Protein AF-A0A9X8R0B1-F1 (afdb_monomer_lite)

Secondary structure (DSSP, 8-state):
-PPP----HHHHHHHHHHHHHHH-STT--HHHHHHHHTS-HHHHHHHHSSHHHHHHHHHHHHHHHHHHHHHHHH-SSS-HHHHHHHHHHHHHHHHHH-TT----HHHHHHHTTS---SS----S-----------------PPPP-

Sequence (146 aa):
MARPKEFDPHAALTVAMQTFRRRGYEGTSVQDLVDALGINRSSMYAAFGSKHDLYLKALERYSADEKAKAENDLAGDGPALPALRAFLLSYVDAALTDPERSGCLVTHGVMERVPCDPGGHRTAASRPARDGGRLRRPTAAGPGQR

Structure (mmCIF, N/CA/C/O backbone):
data_AF-A0A9X8R0B1-F1
#
_entry.id   AF-A0A9X8R0B1-F1
#
loop_
_atom_site.group_PDB
_atom_site.id
_atom_site.type_symbol
_atom_site.label_atom_id
_atom_site.label_alt_id
_atom_site.label_comp_id
_atom_site.label_asym_id
_atom_site.label_entity_id
_atom_site.label_seq_id
_atom_site.pdbx_PDB_ins_code
_atom_site.Cartn_x
_atom_site.Cartn_y
_atom_site.Cartn_z
_atom_site.occupancy
_atom_site.B_iso_or_equiv
_atom_site.auth_seq_id
_atom_site.auth_comp_id
_atom_site.auth_asym_id
_atom_site.auth_atom_id
_atom_site.pdbx_PDB_model_num
ATOM 1 N N . MET A 1 1 ? -30.964 14.160 12.347 1.00 40.06 1 MET A N 1
ATOM 2 C CA . MET A 1 1 ? -30.113 12.958 12.209 1.00 40.06 1 MET A CA 1
ATOM 3 C C . MET A 1 1 ? -29.186 13.180 11.026 1.00 40.06 1 MET A C 1
ATOM 5 O O . MET A 1 1 ? -29.680 13.402 9.929 1.00 40.06 1 MET A O 1
ATOM 9 N N . ALA A 1 2 ? -27.874 13.249 11.259 1.00 43.69 2 ALA A N 1
ATOM 10 C CA . ALA A 1 2 ? -26.895 13.483 10.202 1.00 43.69 2 ALA A CA 1
ATOM 11 C C . ALA A 1 2 ? -26.755 12.213 9.353 1.00 43.69 2 ALA A C 1
ATOM 13 O O . ALA A 1 2 ? -26.481 11.141 9.889 1.00 43.69 2 ALA A O 1
ATOM 14 N N . ARG A 1 3 ? -26.974 12.330 8.040 1.00 51.28 3 ARG A N 1
ATOM 15 C CA . ARG A 1 3 ? -26.700 11.258 7.079 1.00 51.28 3 ARG A CA 1
ATOM 16 C C . ARG A 1 3 ? -25.197 10.955 7.160 1.00 51.28 3 ARG A C 1
ATOM 18 O O . ARG A 1 3 ? -24.418 11.885 6.937 1.00 51.28 3 ARG A O 1
ATOM 25 N N . PRO A 1 4 ? -24.766 9.737 7.535 1.00 57.00 4 PRO A N 1
ATOM 26 C CA . PRO A 1 4 ? -23.345 9.439 7.598 1.00 57.00 4 PRO A CA 1
ATOM 27 C C . PRO A 1 4 ? -22.765 9.634 6.198 1.00 57.00 4 PRO A C 1
ATOM 29 O O . PRO A 1 4 ? -23.347 9.193 5.208 1.00 57.00 4 PRO A O 1
ATOM 32 N N . LYS A 1 5 ? -21.659 10.374 6.124 1.00 58.12 5 LYS A N 1
ATOM 33 C CA . LYS A 1 5 ? -20.902 10.591 4.894 1.00 58.12 5 LYS A CA 1
ATOM 34 C C . LYS A 1 5 ? -20.477 9.203 4.402 1.00 58.12 5 LYS A C 1
ATOM 36 O O . LYS A 1 5 ? -19.718 8.530 5.095 1.00 58.12 5 LYS A O 1
ATOM 41 N N . GLU A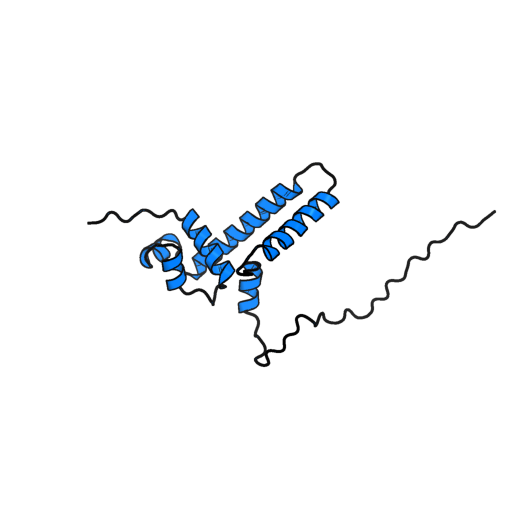 1 6 ? -21.034 8.746 3.284 1.00 75.62 6 GLU A N 1
ATOM 42 C CA . GLU A 1 6 ? -20.564 7.527 2.622 1.00 75.62 6 GLU A CA 1
ATOM 43 C C . GLU A 1 6 ? -19.083 7.734 2.297 1.00 75.62 6 GLU A C 1
ATOM 45 O O . GLU A 1 6 ? -18.714 8.731 1.672 1.00 75.62 6 GLU A O 1
ATOM 50 N N . PHE A 1 7 ? -18.229 6.853 2.811 1.00 84.75 7 PHE A N 1
ATOM 51 C CA . PHE A 1 7 ? -16.802 6.877 2.517 1.00 84.75 7 PHE A CA 1
ATOM 52 C C . PHE A 1 7 ? -16.517 5.895 1.385 1.00 84.75 7 PHE A C 1
ATOM 54 O O . PHE A 1 7 ? -17.194 4.875 1.273 1.00 84.75 7 PHE A O 1
ATOM 61 N N . ASP A 1 8 ? -15.509 6.190 0.569 1.00 91.44 8 ASP A N 1
ATOM 62 C CA . ASP A 1 8 ? -15.047 5.280 -0.477 1.00 91.44 8 ASP A CA 1
ATOM 63 C C . ASP A 1 8 ? -14.108 4.211 0.122 1.00 91.44 8 ASP A C 1
ATOM 65 O O . ASP A 1 8 ? -13.008 4.554 0.580 1.00 91.44 8 ASP A O 1
ATOM 69 N N . PRO A 1 9 ? -14.489 2.918 0.112 1.00 90.00 9 PRO A N 1
ATOM 70 C CA . PRO A 1 9 ? -13.643 1.846 0.622 1.00 90.00 9 PRO A CA 1
ATOM 71 C C . PRO A 1 9 ? -12.310 1.708 -0.124 1.00 90.00 9 PRO A C 1
ATOM 73 O O . PRO A 1 9 ? -11.324 1.298 0.489 1.00 90.00 9 PRO A O 1
ATOM 76 N N . HIS A 1 10 ? -12.238 2.061 -1.413 1.00 91.69 10 HIS A N 1
ATOM 77 C CA . HIS A 1 10 ? -11.000 1.970 -2.194 1.00 91.69 10 HIS A CA 1
ATOM 78 C C . HIS A 1 10 ? -9.999 3.064 -1.812 1.00 91.69 10 HIS A C 1
ATOM 80 O O . HIS A 1 10 ? -8.811 2.779 -1.604 1.00 91.69 10 HIS A O 1
ATOM 86 N N . ALA A 1 11 ? -10.470 4.304 -1.657 1.00 93.56 11 ALA A N 1
ATOM 87 C CA . ALA A 1 11 ? -9.658 5.388 -1.116 1.00 93.56 11 ALA A CA 1
ATOM 88 C C . ALA A 1 11 ? -9.189 5.069 0.312 1.00 93.56 11 ALA A C 1
ATOM 90 O O . ALA A 1 11 ? -7.998 5.177 0.611 1.00 93.56 11 ALA A O 1
ATOM 91 N N . ALA A 1 12 ? -10.093 4.589 1.172 1.00 94.19 12 ALA A N 1
ATOM 92 C CA . ALA A 1 12 ? -9.763 4.199 2.541 1.00 94.19 12 ALA A CA 1
ATOM 93 C C . ALA A 1 12 ? -8.722 3.066 2.596 1.00 94.19 12 ALA A C 1
ATOM 95 O O . ALA A 1 12 ? -7.791 3.128 3.400 1.00 94.19 12 ALA A O 1
ATOM 96 N N . LEU A 1 13 ? -8.813 2.073 1.704 1.00 95.44 13 LEU A N 1
ATOM 97 C CA . LEU A 1 13 ? -7.817 1.006 1.599 1.00 95.44 13 LEU A CA 1
ATOM 98 C C . LEU A 1 13 ? -6.437 1.542 1.194 1.00 95.44 13 LEU A C 1
ATOM 100 O O . LEU A 1 13 ? -5.424 1.111 1.740 1.00 95.44 13 LEU A O 1
ATOM 104 N N . THR A 1 14 ? -6.388 2.512 0.278 1.00 95.06 14 THR A N 1
ATOM 105 C CA . THR A 1 14 ? -5.130 3.165 -0.121 1.00 95.06 14 THR A CA 1
ATOM 106 C C . THR A 1 14 ? -4.494 3.905 1.058 1.00 95.06 14 THR A C 1
ATOM 108 O O . THR A 1 14 ? -3.294 3.780 1.296 1.00 95.06 14 THR A O 1
ATOM 111 N N . VAL A 1 15 ? -5.292 4.628 1.848 1.00 95.56 15 VAL A N 1
ATOM 112 C CA . VAL A 1 15 ? -4.810 5.323 3.052 1.00 95.56 15 VAL A CA 1
ATOM 113 C C . VAL A 1 15 ? -4.333 4.335 4.122 1.00 95.56 15 VAL A C 1
ATOM 115 O O . VAL A 1 15 ? -3.275 4.539 4.726 1.00 95.56 15 VAL A O 1
ATOM 118 N N . ALA A 1 16 ? -5.062 3.235 4.327 1.00 95.69 16 ALA A N 1
ATOM 119 C CA . ALA A 1 16 ? -4.660 2.168 5.240 1.00 95.69 16 ALA A CA 1
ATOM 120 C C . ALA A 1 16 ? -3.318 1.552 4.818 1.00 95.69 16 ALA A C 1
ATOM 122 O O . ALA A 1 16 ? -2.414 1.424 5.641 1.00 95.69 16 ALA A O 1
ATOM 123 N N . MET A 1 17 ? -3.153 1.252 3.526 1.00 95.44 17 MET A N 1
ATOM 124 C CA . MET A 1 17 ? -1.910 0.733 2.953 1.00 95.44 17 MET A CA 1
ATOM 125 C C . MET A 1 17 ? -0.720 1.655 3.230 1.00 95.44 17 MET A C 1
ATOM 127 O O . MET A 1 17 ? 0.310 1.183 3.707 1.00 95.44 17 MET A O 1
ATOM 131 N N . GLN A 1 18 ? -0.857 2.965 3.004 1.00 92.75 18 GLN A N 1
ATOM 132 C CA . GLN A 1 18 ? 0.221 3.919 3.302 1.00 92.75 18 GLN A CA 1
ATOM 133 C C . GLN A 1 18 ? 0.507 4.034 4.804 1.00 92.75 18 GLN A C 1
ATOM 135 O O . GLN A 1 18 ? 1.655 4.203 5.211 1.00 92.75 18 GLN A O 1
ATOM 140 N N . THR A 1 19 ? -0.523 3.912 5.643 1.00 93.69 19 THR A N 1
ATOM 141 C CA . THR A 1 19 ? -0.368 3.938 7.104 1.00 93.69 19 THR A CA 1
ATOM 142 C C . THR A 1 19 ? 0.426 2.729 7.591 1.00 93.69 19 THR A C 1
ATOM 144 O O . THR A 1 19 ? 1.429 2.906 8.282 1.00 93.69 19 THR A O 1
ATOM 147 N N . PHE A 1 20 ? 0.062 1.522 7.148 1.00 93.38 20 PHE A N 1
ATOM 148 C CA . PHE A 1 20 ? 0.829 0.311 7.439 1.00 93.38 20 PHE A CA 1
ATOM 149 C C . PHE A 1 20 ? 2.230 0.343 6.833 1.00 93.38 20 PHE A C 1
ATOM 151 O O . PHE A 1 20 ? 3.163 -0.178 7.432 1.00 93.38 20 PHE A O 1
ATOM 158 N N . ARG A 1 21 ? 2.414 0.965 5.664 1.00 90.19 21 ARG A N 1
ATOM 159 C CA . ARG A 1 21 ? 3.738 1.084 5.045 1.00 90.19 21 ARG A CA 1
ATOM 160 C C . ARG A 1 21 ? 4.672 1.905 5.927 1.00 90.19 21 ARG A C 1
ATOM 162 O O . ARG A 1 21 ? 5.777 1.464 6.215 1.00 90.19 21 ARG A O 1
ATOM 169 N N . ARG A 1 22 ? 4.195 3.053 6.411 1.00 87.06 22 ARG A N 1
ATOM 170 C CA . ARG A 1 22 ? 4.967 3.972 7.256 1.00 87.06 22 ARG A CA 1
ATOM 171 C C . ARG A 1 22 ? 5.254 3.409 8.647 1.00 87.06 22 ARG A C 1
ATOM 173 O O . ARG A 1 22 ? 6.359 3.566 9.149 1.00 87.06 22 ARG A O 1
ATOM 180 N N . ARG A 1 23 ? 4.259 2.791 9.287 1.00 86.69 23 ARG A N 1
ATOM 181 C CA . ARG A 1 23 ? 4.328 2.417 10.713 1.00 86.69 23 ARG A CA 1
ATOM 182 C C . ARG A 1 23 ? 4.463 0.920 10.980 1.00 86.69 23 ARG A C 1
ATOM 184 O O . ARG A 1 23 ? 4.651 0.541 12.128 1.00 86.69 23 ARG A O 1
ATOM 191 N N . GLY A 1 24 ? 4.353 0.091 9.947 1.00 87.88 24 GLY A N 1
ATOM 192 C CA . GLY A 1 24 ? 4.269 -1.358 10.085 1.00 87.88 24 GLY A CA 1
ATOM 193 C C . GLY A 1 24 ? 2.895 -1.831 10.579 1.00 87.88 24 GLY A C 1
ATOM 194 O O . GLY A 1 24 ? 1.995 -1.027 10.851 1.00 87.88 24 GLY A O 1
ATOM 195 N N . TYR A 1 25 ? 2.689 -3.148 10.634 1.00 90.25 25 TYR A N 1
ATOM 196 C CA . TYR A 1 25 ? 1.439 -3.728 11.114 1.00 90.25 25 TYR A CA 1
ATOM 197 C C . TYR A 1 25 ? 1.331 -3.594 12.631 1.00 90.25 25 TYR A C 1
ATOM 199 O O . TYR A 1 25 ? 0.322 -3.084 13.118 1.00 90.25 25 TYR A O 1
ATOM 207 N N . GLU A 1 26 ? 2.348 -4.014 13.381 1.00 88.81 26 GLU A N 1
ATOM 208 C CA . GLU A 1 26 ? 2.342 -3.958 14.849 1.00 88.81 26 GLU A CA 1
ATOM 209 C C . GLU A 1 26 ? 2.391 -2.512 15.354 1.00 88.81 26 GLU A C 1
ATOM 211 O O . GLU A 1 26 ? 1.640 -2.152 16.261 1.00 88.81 26 GLU A O 1
ATOM 216 N N . GLY A 1 27 ? 3.171 -1.646 14.695 1.00 88.12 27 GLY A N 1
ATOM 217 C CA . GLY A 1 27 ? 3.276 -0.224 15.045 1.00 88.12 27 GLY A CA 1
ATOM 218 C C . GLY A 1 27 ? 2.047 0.636 14.709 1.00 88.12 27 GLY A C 1
ATOM 219 O O . GLY A 1 27 ? 2.010 1.817 15.058 1.00 88.12 27 GLY A O 1
ATOM 220 N N . THR A 1 28 ? 1.025 0.076 14.053 1.00 93.00 28 THR A N 1
ATOM 221 C CA . THR A 1 28 ? -0.221 0.785 13.715 1.00 93.00 28 THR A CA 1
ATOM 222 C C . THR A 1 28 ? -1.363 0.356 14.632 1.00 93.00 28 THR A C 1
ATOM 224 O O . THR A 1 28 ? -1.810 -0.790 14.584 1.00 93.00 28 THR A O 1
ATOM 227 N N . SER A 1 29 ? -1.921 1.259 15.435 1.00 94.50 29 SER A N 1
ATOM 228 C CA . SER A 1 29 ? -3.117 0.949 16.227 1.00 94.50 29 SER A CA 1
ATOM 229 C C . SER A 1 29 ? -4.404 1.055 15.396 1.00 94.50 29 SER A C 1
ATOM 231 O O . SER A 1 29 ? -4.449 1.672 14.333 1.00 94.50 29 SER A O 1
ATOM 233 N N . VAL A 1 30 ? -5.504 0.481 15.898 1.00 95.06 30 VAL A N 1
ATOM 234 C CA . VAL A 1 30 ? -6.837 0.700 15.301 1.00 95.06 30 VAL A CA 1
ATOM 235 C C . VAL A 1 30 ? -7.224 2.179 15.343 1.00 95.06 30 VAL A C 1
ATOM 237 O O . VAL A 1 30 ? -7.908 2.649 14.440 1.00 95.06 30 VAL A O 1
ATOM 240 N N . GLN A 1 31 ? -6.790 2.914 16.369 1.00 94.94 31 GLN A N 1
ATOM 241 C CA . GLN A 1 31 ? -7.080 4.339 16.466 1.00 94.94 31 GLN A CA 1
ATOM 242 C C . GLN A 1 31 ? -6.359 5.124 15.367 1.00 94.94 31 GLN A C 1
ATOM 244 O O . GLN A 1 31 ? -7.004 5.904 14.681 1.00 94.94 31 GLN A O 1
ATOM 249 N N . ASP A 1 32 ? -5.085 4.816 15.109 1.00 95.75 32 ASP A N 1
ATOM 250 C CA . ASP A 1 32 ? -4.327 5.438 14.016 1.00 95.75 32 ASP A CA 1
ATOM 251 C C . ASP A 1 32 ? -4.993 5.220 12.652 1.00 95.75 32 ASP A C 1
ATOM 253 O O . ASP A 1 32 ? -5.003 6.120 11.818 1.00 95.75 32 ASP A O 1
ATOM 257 N N . LEU A 1 33 ? -5.562 4.031 12.422 1.00 95.88 33 LEU A N 1
ATOM 258 C CA . LEU A 1 33 ? -6.293 3.725 11.191 1.00 95.88 33 LEU A CA 1
ATOM 259 C C . LEU A 1 33 ? -7.576 4.545 11.092 1.00 95.88 33 LEU A C 1
ATOM 261 O O . LEU A 1 33 ? -7.825 5.173 10.075 1.00 95.88 33 LEU A O 1
ATOM 265 N N . VAL A 1 34 ? -8.385 4.561 12.145 1.00 94.94 34 VAL A N 1
ATOM 266 C CA . VAL A 1 34 ? -9.638 5.327 12.201 1.00 94.94 34 VAL A CA 1
ATOM 267 C C . VAL A 1 34 ? -9.371 6.819 11.962 1.00 94.94 34 VAL A C 1
ATOM 269 O O . VAL A 1 34 ? -10.054 7.432 11.139 1.00 94.94 34 VAL A O 1
ATOM 272 N N . ASP A 1 35 ? -8.328 7.366 12.589 1.00 95.25 35 ASP A N 1
ATOM 273 C CA . ASP A 1 35 ? -7.918 8.764 12.436 1.00 95.25 35 ASP A CA 1
ATOM 274 C C . ASP A 1 35 ? -7.402 9.054 11.018 1.00 95.25 35 ASP A C 1
ATOM 276 O O . ASP A 1 35 ? -7.794 10.049 10.410 1.00 95.25 35 ASP A O 1
ATOM 280 N N . ALA A 1 36 ? -6.576 8.166 10.452 1.00 94.81 36 ALA A N 1
ATOM 281 C CA . ALA A 1 36 ? -6.058 8.317 9.093 1.00 94.81 36 ALA A CA 1
ATOM 282 C C . ALA A 1 36 ? -7.159 8.193 8.027 1.00 94.81 36 ALA A C 1
ATOM 284 O O . ALA A 1 36 ? -7.164 8.942 7.053 1.00 94.81 36 ALA A O 1
ATOM 285 N N . LEU A 1 37 ? -8.093 7.256 8.202 1.00 93.38 37 LEU A N 1
ATOM 286 C CA . LEU A 1 37 ? -9.185 6.996 7.263 1.00 93.38 37 LEU A CA 1
ATOM 287 C C . LEU A 1 37 ? -10.302 8.048 7.376 1.00 93.38 37 LEU A C 1
ATOM 289 O O . LEU A 1 37 ? -11.124 8.155 6.467 1.00 93.38 37 LEU A O 1
ATOM 293 N N . GLY A 1 38 ? -10.358 8.808 8.476 1.00 92.50 38 GLY A N 1
ATOM 294 C CA . GLY A 1 38 ? -11.405 9.802 8.725 1.00 92.50 38 GLY A CA 1
ATOM 295 C C . GLY A 1 38 ? -12.794 9.184 8.926 1.00 92.50 38 GLY A C 1
ATOM 296 O O . GLY A 1 38 ? -13.808 9.827 8.650 1.00 92.50 38 GLY A O 1
ATOM 297 N N . ILE A 1 39 ? -12.847 7.929 9.379 1.00 92.56 39 ILE A N 1
ATOM 298 C CA . ILE A 1 39 ? -14.083 7.178 9.644 1.00 92.56 39 ILE A CA 1
ATOM 299 C C . ILE A 1 39 ? -14.162 6.811 11.120 1.00 92.56 39 ILE A C 1
ATOM 301 O O . ILE A 1 39 ? -13.190 6.943 11.845 1.00 92.56 39 ILE A O 1
ATOM 305 N N . ASN A 1 40 ? -15.312 6.326 11.590 1.00 92.62 40 ASN A N 1
ATOM 306 C CA . ASN A 1 40 ? -15.407 5.769 12.939 1.00 92.62 40 ASN A CA 1
ATOM 307 C C . ASN A 1 40 ? -15.000 4.279 12.960 1.00 92.62 40 ASN A C 1
ATOM 309 O O . ASN A 1 40 ? -15.013 3.588 11.938 1.00 92.62 40 ASN A O 1
ATOM 313 N N . ARG A 1 41 ? -14.692 3.759 14.155 1.00 94.38 41 ARG A N 1
ATOM 314 C CA . ARG A 1 41 ? -14.258 2.366 14.357 1.00 94.38 41 ARG A CA 1
ATOM 315 C C . ARG A 1 41 ? -15.288 1.328 13.889 1.00 94.38 41 ARG A C 1
ATOM 317 O O . ARG A 1 41 ? -14.899 0.300 13.346 1.00 94.38 41 ARG A O 1
ATOM 324 N N . SER A 1 42 ? -16.582 1.605 14.064 1.00 92.88 42 SER A N 1
ATOM 325 C CA . SER A 1 42 ? -17.662 0.713 13.614 1.00 92.88 42 SER A CA 1
ATOM 326 C C . SER A 1 42 ? -17.680 0.594 12.088 1.00 92.88 42 SER A C 1
ATOM 328 O O . SER A 1 42 ? -17.686 -0.510 11.558 1.00 92.88 42 SER A O 1
ATOM 330 N N . SER A 1 43 ? -17.577 1.717 11.373 1.00 92.50 43 SER A N 1
ATOM 331 C CA . SER A 1 43 ? -17.494 1.762 9.910 1.00 92.50 43 SER A CA 1
ATOM 332 C C . SER A 1 43 ? -16.260 1.039 9.371 1.00 92.50 43 SER A C 1
ATOM 334 O O . SER A 1 43 ? -16.361 0.342 8.364 1.00 92.50 43 SER A O 1
ATOM 336 N N . MET A 1 44 ? -15.116 1.151 10.056 1.00 94.12 44 MET A N 1
ATOM 337 C CA . MET A 1 44 ? -13.903 0.418 9.687 1.00 94.12 44 MET A CA 1
ATOM 338 C C . MET A 1 44 ? -14.127 -1.096 9.762 1.00 94.12 44 MET A C 1
ATOM 340 O O . MET A 1 44 ? -13.859 -1.806 8.795 1.00 94.12 44 MET A O 1
ATOM 344 N N . TYR A 1 45 ? -14.643 -1.595 10.887 1.00 95.06 45 TYR A N 1
ATOM 345 C CA . TYR A 1 45 ? -14.897 -3.026 11.048 1.00 95.06 45 TYR A CA 1
ATOM 346 C C . TYR A 1 45 ? -16.021 -3.531 10.139 1.00 95.06 45 TYR A C 1
ATOM 348 O O . TYR A 1 45 ? -15.904 -4.614 9.578 1.00 95.06 45 TYR A O 1
ATOM 356 N N . ALA A 1 46 ? -17.071 -2.737 9.919 1.00 93.12 46 ALA A N 1
ATOM 357 C CA . ALA A 1 46 ? -18.158 -3.101 9.014 1.00 93.12 46 ALA A CA 1
ATOM 358 C C . ALA A 1 46 ? -17.684 -3.270 7.561 1.00 93.12 46 ALA A C 1
ATOM 360 O O . ALA A 1 46 ? -18.151 -4.169 6.869 1.00 93.12 46 ALA A O 1
ATOM 361 N N . ALA A 1 47 ? -16.757 -2.428 7.095 1.00 92.44 47 ALA A N 1
ATOM 362 C CA . ALA A 1 47 ? -16.271 -2.487 5.718 1.00 92.44 47 ALA A CA 1
ATOM 363 C C . ALA A 1 47 ? -15.097 -3.451 5.512 1.00 92.44 47 ALA A C 1
ATOM 365 O O . ALA A 1 47 ? -14.969 -4.048 4.443 1.00 92.44 47 ALA A O 1
ATOM 366 N N . PHE A 1 48 ? -14.223 -3.588 6.510 1.00 94.38 48 PHE A N 1
ATOM 367 C CA . PHE A 1 48 ? -12.955 -4.299 6.349 1.00 94.38 48 PHE A CA 1
ATOM 368 C C . PHE A 1 48 ? -12.811 -5.536 7.233 1.00 94.38 48 PHE A C 1
ATOM 370 O O . PHE A 1 48 ? -11.870 -6.288 7.021 1.00 94.38 48 PHE A O 1
ATOM 377 N N . GLY A 1 49 ? -13.726 -5.785 8.173 1.00 94.94 49 GLY A N 1
ATOM 378 C CA . GLY A 1 49 ? -13.671 -6.924 9.091 1.00 94.94 49 GLY A CA 1
ATOM 379 C C . GLY A 1 49 ? -12.841 -6.602 10.327 1.00 94.94 49 GLY A C 1
ATOM 380 O O . GLY A 1 49 ? -13.366 -6.097 11.315 1.00 94.94 49 GLY A O 1
ATOM 381 N N . SER A 1 50 ? -11.538 -6.868 10.276 1.00 96.31 50 SER A N 1
ATOM 382 C CA . SER A 1 50 ? -10.584 -6.610 11.360 1.00 96.31 50 SER A CA 1
ATOM 383 C C . SER A 1 50 ? -9.387 -5.769 10.895 1.00 96.31 50 SER A C 1
ATOM 385 O O . SER A 1 50 ? -9.194 -5.528 9.704 1.00 96.31 50 SER A O 1
ATOM 387 N N . LYS A 1 51 ? -8.529 -5.338 11.835 1.00 95.25 51 LYS A N 1
ATOM 388 C CA . LYS A 1 51 ? -7.223 -4.733 11.494 1.00 95.25 51 LYS A CA 1
ATOM 389 C C . LYS A 1 51 ? -6.391 -5.690 10.631 1.00 95.25 51 LYS A C 1
ATOM 391 O O . LYS A 1 51 ? -5.702 -5.243 9.719 1.00 95.25 51 LYS A O 1
ATOM 396 N N . HIS A 1 52 ? -6.458 -6.988 10.930 1.00 95.25 52 HIS A N 1
ATOM 397 C CA . HIS A 1 52 ? -5.725 -8.012 10.198 1.00 95.25 52 HIS A CA 1
ATOM 398 C C . HIS A 1 52 ? -6.242 -8.152 8.764 1.00 95.25 52 HIS A C 1
ATOM 400 O O . HIS A 1 52 ? -5.454 -8.103 7.826 1.00 95.25 52 HIS A O 1
ATOM 406 N N . ASP A 1 53 ? -7.560 -8.216 8.581 1.00 96.50 53 ASP A N 1
ATOM 407 C CA . ASP A 1 53 ? -8.176 -8.302 7.252 1.00 96.50 53 ASP A CA 1
ATOM 408 C C . ASP A 1 53 ? -7.892 -7.052 6.409 1.00 96.50 53 ASP A C 1
ATOM 410 O O . ASP A 1 53 ? -7.568 -7.152 5.225 1.00 96.50 53 ASP A O 1
ATOM 414 N N . LEU A 1 54 ? -7.946 -5.864 7.025 1.00 96.00 54 LEU A N 1
ATOM 415 C CA . LEU A 1 54 ? -7.565 -4.612 6.373 1.00 96.00 54 LEU A CA 1
ATOM 416 C C . LEU A 1 54 ? -6.090 -4.623 5.947 1.00 96.00 54 LEU A C 1
ATOM 418 O O . LEU A 1 54 ? -5.765 -4.168 4.853 1.00 96.00 54 LEU A O 1
ATOM 422 N N . TYR A 1 55 ? -5.203 -5.165 6.782 1.00 95.00 55 TYR A N 1
ATOM 423 C CA . TYR A 1 55 ? -3.788 -5.312 6.450 1.00 95.00 55 TYR A CA 1
ATOM 424 C C . TYR A 1 55 ? -3.559 -6.279 5.282 1.00 95.00 55 TYR A C 1
ATOM 426 O O . TYR A 1 55 ? -2.809 -5.951 4.366 1.00 95.00 55 TYR A O 1
ATOM 434 N N . LEU A 1 56 ? -4.238 -7.429 5.260 1.00 94.94 56 LEU A N 1
ATOM 435 C CA . LEU A 1 56 ? -4.142 -8.382 4.150 1.00 94.94 56 LEU A CA 1
ATOM 436 C C . LEU A 1 56 ? -4.645 -7.775 2.834 1.00 94.94 56 LEU A C 1
ATOM 438 O O . LEU A 1 56 ? -3.964 -7.875 1.817 1.00 94.94 56 LEU A O 1
ATOM 442 N N . LYS A 1 57 ? -5.779 -7.064 2.863 1.00 96.12 57 LYS A N 1
ATOM 443 C CA . LYS A 1 57 ? -6.293 -6.323 1.697 1.00 96.12 57 LYS A CA 1
ATOM 444 C C . LYS A 1 57 ? -5.316 -5.240 1.233 1.00 96.12 57 LYS A C 1
ATOM 446 O O . LYS A 1 57 ? -5.164 -5.009 0.036 1.00 96.12 57 LYS A O 1
ATOM 451 N N . ALA A 1 58 ? -4.656 -4.560 2.170 1.00 95.50 58 ALA A N 1
ATOM 452 C CA . ALA A 1 58 ? -3.659 -3.544 1.854 1.00 95.50 58 ALA A CA 1
ATOM 453 C C . ALA A 1 58 ? -2.403 -4.155 1.215 1.00 95.50 58 ALA A C 1
ATOM 455 O O . ALA A 1 58 ? -1.872 -3.584 0.266 1.00 95.50 58 ALA A O 1
ATOM 456 N N . LEU A 1 59 ? -1.954 -5.320 1.694 1.00 93.50 59 LEU A N 1
ATOM 457 C CA . LEU A 1 59 ? -0.859 -6.080 1.088 1.00 93.50 59 LEU A CA 1
ATOM 458 C C . LEU A 1 59 ? -1.204 -6.545 -0.327 1.00 93.50 59 LEU A C 1
ATOM 460 O O . LEU A 1 59 ? -0.395 -6.371 -1.231 1.00 93.50 59 LEU A O 1
ATOM 464 N N . GLU A 1 60 ? -2.399 -7.098 -0.525 1.00 94.75 60 GLU A N 1
ATOM 465 C CA . GLU A 1 60 ? -2.863 -7.547 -1.839 1.00 94.75 60 GLU A CA 1
ATOM 466 C C . GLU A 1 60 ? -2.889 -6.388 -2.841 1.00 94.75 60 GLU A C 1
ATOM 468 O O . GLU A 1 60 ? -2.336 -6.501 -3.936 1.00 94.75 60 GLU A O 1
ATOM 473 N N . ARG A 1 61 ? -3.449 -5.240 -2.436 1.00 94.75 61 ARG A N 1
ATOM 474 C CA . ARG A 1 61 ? -3.433 -4.019 -3.248 1.00 94.75 61 ARG A CA 1
ATOM 475 C C . ARG A 1 61 ? -2.010 -3.563 -3.556 1.00 94.75 61 ARG A C 1
ATOM 477 O O . ARG A 1 61 ? -1.707 -3.300 -4.712 1.00 94.75 61 ARG A O 1
ATOM 484 N N . TYR A 1 62 ? -1.139 -3.515 -2.549 1.00 93.25 62 TYR A N 1
ATOM 485 C CA . TYR A 1 62 ? 0.259 -3.130 -2.734 1.00 93.25 62 TYR A CA 1
ATOM 486 C C . TYR A 1 62 ? 0.960 -4.030 -3.760 1.00 93.25 62 TYR A C 1
ATOM 488 O O . TYR A 1 62 ? 1.612 -3.539 -4.675 1.00 93.25 62 TYR A O 1
ATOM 496 N N . SER A 1 63 ? 0.789 -5.351 -3.657 1.00 92.88 63 SER A N 1
ATOM 497 C CA . SER A 1 63 ? 1.357 -6.301 -4.617 1.00 92.88 63 SER A CA 1
ATOM 498 C C . SER A 1 63 ? 0.787 -6.137 -6.026 1.00 92.88 63 SER A C 1
ATOM 500 O O . SER A 1 63 ? 1.537 -6.260 -6.994 1.00 92.88 63 SER A O 1
ATOM 502 N N . ALA A 1 64 ? -0.510 -5.851 -6.156 1.00 94.81 64 ALA A N 1
ATOM 503 C CA . ALA A 1 64 ? -1.136 -5.586 -7.446 1.00 94.81 64 ALA A CA 1
ATOM 504 C C . ALA A 1 64 ? -0.601 -4.296 -8.090 1.00 94.81 64 ALA A C 1
ATOM 506 O O . ALA A 1 64 ? -0.270 -4.311 -9.274 1.00 94.81 64 ALA A O 1
ATOM 507 N N . ASP A 1 65 ? -0.449 -3.221 -7.313 1.00 93.31 65 ASP A N 1
ATOM 508 C CA . ASP A 1 65 ? 0.075 -1.935 -7.786 1.00 93.31 65 ASP A CA 1
ATOM 509 C C . ASP A 1 65 ? 1.540 -2.065 -8.248 1.00 93.31 65 ASP A C 1
ATOM 511 O O . ASP A 1 65 ? 1.903 -1.605 -9.331 1.00 93.31 65 ASP A O 1
ATOM 515 N N . GLU A 1 66 ? 2.382 -2.751 -7.467 1.00 91.81 66 GLU A N 1
ATOM 516 C CA . GLU A 1 66 ? 3.785 -3.015 -7.824 1.00 91.81 66 GLU A CA 1
ATOM 517 C C . GLU A 1 66 ? 3.900 -3.884 -9.085 1.00 91.81 66 GLU A C 1
ATOM 519 O O . GLU A 1 66 ? 4.737 -3.625 -9.953 1.00 91.81 66 GLU A O 1
ATOM 524 N N . LYS A 1 67 ? 3.030 -4.893 -9.228 1.00 93.44 67 LYS A N 1
ATOM 525 C CA . LYS A 1 67 ? 2.975 -5.732 -10.428 1.00 93.44 67 LYS A CA 1
ATOM 526 C C . LYS A 1 67 ? 2.553 -4.924 -11.655 1.00 93.44 67 LYS A C 1
ATOM 528 O O . LYS A 1 67 ? 3.227 -5.005 -12.676 1.00 93.44 67 LYS A O 1
ATOM 533 N N . ALA A 1 68 ? 1.482 -4.140 -11.553 1.00 94.19 68 ALA A N 1
ATOM 534 C CA . ALA A 1 68 ? 0.991 -3.317 -12.655 1.00 94.19 68 ALA A CA 1
ATOM 535 C C . ALA A 1 68 ? 2.043 -2.293 -13.105 1.00 94.19 68 ALA A C 1
ATOM 537 O O . ALA A 1 68 ? 2.239 -2.087 -14.302 1.00 94.19 68 ALA A O 1
ATOM 538 N N . LYS A 1 69 ? 2.776 -1.699 -12.153 1.00 91.62 69 LYS A N 1
ATOM 539 C CA . LYS A 1 69 ? 3.915 -0.826 -12.452 1.00 91.62 69 LYS A CA 1
ATOM 540 C C . LYS A 1 69 ? 5.009 -1.575 -13.216 1.00 91.62 69 LYS A C 1
ATOM 542 O O . LYS A 1 69 ? 5.469 -1.085 -14.240 1.00 91.62 69 LYS A O 1
ATOM 547 N N . ALA A 1 70 ? 5.410 -2.757 -12.748 1.00 92.25 70 ALA A N 1
ATOM 548 C CA . ALA A 1 70 ? 6.429 -3.558 -13.422 1.00 92.25 70 ALA A CA 1
ATOM 549 C C . ALA A 1 70 ? 6.003 -3.973 -14.837 1.00 92.25 70 ALA A C 1
ATOM 551 O O . ALA A 1 70 ? 6.806 -3.890 -15.762 1.00 92.25 70 ALA A O 1
ATOM 552 N N . GLU A 1 71 ? 4.745 -4.380 -15.019 1.00 93.31 71 GLU A N 1
ATOM 553 C CA . GLU A 1 71 ? 4.185 -4.688 -16.336 1.00 93.31 71 GLU A CA 1
ATOM 554 C C . GLU A 1 71 ? 4.249 -3.464 -17.252 1.00 93.31 71 GLU A C 1
ATOM 556 O O . GLU A 1 71 ? 4.755 -3.569 -18.362 1.00 93.31 71 GLU A O 1
ATOM 561 N N . ASN A 1 72 ? 3.827 -2.292 -16.776 1.00 91.88 72 ASN A N 1
ATOM 562 C CA . ASN A 1 72 ? 3.875 -1.058 -17.554 1.00 91.88 72 ASN A CA 1
ATOM 563 C C . ASN A 1 72 ? 5.309 -0.642 -17.930 1.00 91.88 72 ASN A C 1
ATOM 565 O O . ASN A 1 72 ? 5.580 -0.323 -19.086 1.00 91.88 72 ASN A O 1
ATOM 569 N N . ASP A 1 73 ? 6.235 -0.668 -16.971 1.00 90.44 73 ASP A N 1
ATOM 570 C CA . ASP A 1 73 ? 7.608 -0.189 -17.163 1.00 90.44 73 ASP A CA 1
ATOM 571 C C . ASP A 1 73 ? 8.448 -1.138 -18.040 1.00 90.44 73 ASP A C 1
ATOM 573 O O . ASP A 1 73 ? 9.451 -0.722 -18.626 1.00 90.44 73 ASP A O 1
ATOM 577 N N . LEU A 1 74 ? 8.050 -2.412 -18.141 1.00 92.75 74 LEU A N 1
ATOM 578 C CA . LEU A 1 74 ? 8.782 -3.457 -18.863 1.00 92.75 74 LEU A CA 1
ATOM 579 C C . LEU A 1 74 ? 8.080 -3.946 -20.143 1.00 92.75 74 LEU A C 1
ATOM 581 O O . LEU A 1 74 ? 8.660 -4.761 -20.856 1.00 92.75 74 LEU A O 1
ATOM 585 N N . ALA A 1 75 ? 6.875 -3.463 -20.464 1.00 89.81 75 ALA A N 1
ATOM 586 C CA . ALA A 1 75 ? 6.093 -3.911 -21.625 1.00 89.81 75 ALA A CA 1
ATOM 587 C C . ALA A 1 75 ? 6.582 -3.389 -22.991 1.00 89.81 75 ALA A C 1
ATOM 589 O O . ALA A 1 75 ? 6.017 -3.760 -24.017 1.00 89.81 75 ALA A O 1
ATOM 590 N N . GLY A 1 76 ? 7.584 -2.508 -23.038 1.00 86.56 76 GLY A N 1
ATOM 591 C CA . GLY A 1 76 ? 8.039 -1.910 -24.295 1.00 86.56 76 GLY A CA 1
ATOM 592 C C . GLY A 1 76 ? 8.846 -2.865 -25.185 1.00 86.56 76 GLY A C 1
ATOM 593 O O . GLY A 1 76 ? 9.676 -3.624 -24.695 1.00 86.56 76 GLY A O 1
ATOM 594 N N . ASP A 1 77 ? 8.713 -2.720 -26.507 1.00 88.50 77 ASP A N 1
ATOM 595 C CA . ASP A 1 77 ? 9.463 -3.491 -27.524 1.00 88.50 77 ASP A CA 1
ATOM 596 C C . ASP A 1 77 ? 10.948 -3.076 -27.665 1.00 88.50 77 ASP A C 1
ATOM 598 O O . ASP A 1 77 ? 11.658 -3.484 -28.588 1.00 88.50 77 ASP A O 1
ATOM 602 N N . GLY A 1 78 ? 11.427 -2.207 -26.772 1.00 89.00 78 GLY A N 1
ATOM 603 C CA . GLY A 1 78 ? 12.796 -1.704 -26.768 1.00 89.00 78 GLY A CA 1
ATOM 604 C C . GLY A 1 78 ? 13.809 -2.690 -26.168 1.00 89.00 78 GLY A C 1
ATOM 605 O O . GLY A 1 78 ? 13.464 -3.775 -25.701 1.00 89.00 78 GLY A O 1
ATOM 606 N N . PRO A 1 79 ? 15.100 -2.317 -26.129 1.00 92.06 79 PRO A N 1
ATOM 607 C CA . PRO A 1 79 ? 16.119 -3.156 -25.515 1.00 92.06 79 PRO A CA 1
ATOM 608 C C . PRO A 1 79 ? 15.824 -3.405 -24.025 1.00 92.06 79 PRO A C 1
ATOM 610 O O . PRO A 1 79 ? 15.689 -2.466 -23.238 1.00 92.06 79 PRO A O 1
ATOM 613 N N . ALA A 1 80 ? 15.798 -4.679 -23.624 1.00 91.62 80 ALA A N 1
ATOM 614 C CA . ALA A 1 80 ? 15.389 -5.092 -22.279 1.00 91.62 80 ALA A CA 1
ATOM 615 C C . ALA A 1 80 ? 16.276 -4.529 -21.150 1.00 91.62 80 ALA A C 1
ATOM 617 O O . ALA A 1 80 ? 15.780 -4.172 -20.083 1.00 91.62 80 ALA A O 1
ATOM 618 N N . LEU A 1 81 ? 17.595 -4.428 -21.364 1.00 94.56 81 LEU A N 1
ATOM 619 C CA . LEU A 1 81 ? 18.530 -3.970 -20.326 1.00 94.56 81 LEU A CA 1
ATOM 620 C C . LEU A 1 81 ? 18.315 -2.497 -19.919 1.00 94.56 81 LEU A C 1
ATOM 622 O O . LEU A 1 81 ? 18.256 -2.229 -18.718 1.00 94.56 81 LEU A O 1
ATOM 626 N N . PRO A 1 82 ? 18.176 -1.536 -20.854 1.00 94.81 82 PRO A N 1
ATOM 627 C CA . PRO A 1 82 ? 17.752 -0.176 -20.529 1.00 94.81 82 PRO A CA 1
ATOM 628 C C . PRO A 1 82 ? 16.434 -0.090 -19.751 1.00 94.81 82 PRO A C 1
ATOM 630 O O . PRO A 1 82 ? 16.389 0.636 -18.758 1.00 94.81 82 PRO A O 1
ATOM 633 N N . ALA A 1 83 ? 15.401 -0.844 -20.148 1.00 94.06 83 ALA A N 1
ATOM 634 C CA . ALA A 1 83 ? 14.107 -0.848 -19.459 1.00 94.06 83 ALA A CA 1
ATOM 635 C C . ALA A 1 83 ? 14.239 -1.365 -18.018 1.00 94.06 83 ALA A C 1
ATOM 637 O O . ALA A 1 83 ? 13.834 -0.694 -17.071 1.00 94.06 83 ALA A O 1
ATOM 638 N N . LEU A 1 84 ? 14.931 -2.495 -17.834 1.00 94.81 84 LEU A N 1
ATOM 639 C CA . LEU A 1 84 ? 15.221 -3.044 -16.510 1.00 94.81 84 LEU A CA 1
ATOM 640 C C . LEU A 1 84 ? 16.016 -2.060 -15.640 1.00 94.81 84 LEU A C 1
ATOM 642 O O . LEU A 1 84 ? 15.735 -1.909 -14.452 1.00 94.81 84 LEU A O 1
ATOM 646 N N . ARG A 1 85 ? 17.008 -1.372 -16.219 1.00 95.56 85 ARG A N 1
ATOM 647 C CA . ARG A 1 85 ? 17.797 -0.366 -15.499 1.00 95.56 85 ARG A CA 1
ATOM 648 C C . ARG A 1 85 ? 16.917 0.788 -15.024 1.00 95.56 85 ARG A C 1
ATOM 650 O O . ARG A 1 85 ? 17.043 1.183 -13.870 1.00 95.56 85 ARG A O 1
ATOM 657 N N . ALA A 1 86 ? 16.053 1.317 -15.888 1.00 94.44 86 ALA A N 1
ATOM 658 C CA . ALA A 1 86 ? 15.139 2.399 -15.535 1.00 94.44 86 ALA A CA 1
ATOM 659 C C . ALA A 1 86 ? 14.148 1.966 -14.444 1.00 94.44 86 ALA A C 1
ATOM 661 O O . ALA A 1 86 ? 14.004 2.660 -13.439 1.00 94.44 86 ALA A O 1
ATOM 662 N N . PHE A 1 87 ? 13.555 0.778 -14.587 1.00 94.25 87 PHE A N 1
ATOM 663 C CA . PHE A 1 87 ? 12.662 0.190 -13.591 1.00 94.25 87 PHE A CA 1
ATOM 664 C C . PHE A 1 87 ? 13.328 0.096 -12.210 1.00 94.25 87 PHE A C 1
ATOM 666 O O . PHE A 1 87 ? 12.781 0.593 -11.227 1.00 94.25 87 PHE A O 1
ATOM 673 N N . LEU A 1 88 ? 14.543 -0.459 -12.126 1.00 93.94 88 LEU A N 1
ATOM 674 C CA . LEU A 1 88 ? 15.280 -0.568 -10.862 1.00 93.94 88 LEU A CA 1
ATOM 675 C C . LEU A 1 88 ? 15.649 0.800 -10.273 1.00 93.94 88 LEU A C 1
ATOM 677 O O . LEU A 1 88 ? 15.533 0.994 -9.063 1.00 93.94 88 LEU A O 1
ATOM 681 N N . LEU A 1 89 ? 16.070 1.754 -11.109 1.00 95.06 89 LEU A N 1
ATOM 682 C CA . LEU A 1 89 ? 16.383 3.112 -10.658 1.00 95.06 89 LEU A CA 1
ATOM 683 C C . LEU A 1 89 ? 15.144 3.840 -10.125 1.00 95.06 89 LEU A C 1
ATOM 685 O O . LEU A 1 89 ? 15.267 4.560 -9.142 1.00 95.06 89 LEU A O 1
ATOM 689 N N . SER A 1 90 ? 13.948 3.559 -10.652 1.00 92.81 90 SER A N 1
ATOM 690 C CA . SER A 1 90 ? 12.707 4.154 -10.138 1.00 92.81 90 SER A CA 1
ATOM 691 C C . SER A 1 90 ? 12.450 3.838 -8.656 1.00 92.81 90 SER A C 1
ATOM 693 O O . SER A 1 90 ? 11.888 4.663 -7.938 1.00 92.81 90 SER A O 1
ATOM 695 N N . TYR A 1 91 ? 12.875 2.665 -8.165 1.00 90.19 91 TYR A N 1
ATOM 696 C CA . TYR A 1 91 ? 12.784 2.325 -6.740 1.00 90.19 91 TYR A CA 1
ATOM 697 C C . TYR A 1 91 ? 13.805 3.085 -5.901 1.00 90.19 91 TYR A C 1
ATOM 699 O O . TYR A 1 91 ? 13.503 3.460 -4.768 1.00 90.19 91 TYR A O 1
ATOM 707 N N . VAL A 1 92 ? 15.004 3.308 -6.444 1.00 91.12 92 VAL A N 1
ATOM 708 C CA . VAL A 1 92 ? 16.039 4.111 -5.786 1.00 91.12 92 VAL A CA 1
ATOM 709 C C . VAL A 1 92 ? 15.561 5.551 -5.663 1.00 91.12 92 VAL A C 1
ATOM 711 O O . VAL A 1 92 ? 15.588 6.097 -4.564 1.00 91.12 92 VAL A O 1
ATOM 714 N N . ASP A 1 93 ? 15.052 6.127 -6.750 1.00 91.31 93 ASP A N 1
ATOM 715 C CA . ASP A 1 93 ? 14.519 7.486 -6.760 1.00 91.31 93 ASP A CA 1
ATOM 716 C C . ASP A 1 93 ? 13.368 7.619 -5.760 1.00 91.31 93 ASP A C 1
ATOM 718 O O . ASP A 1 93 ? 13.424 8.474 -4.877 1.00 91.31 93 ASP A O 1
ATOM 722 N N . ALA A 1 94 ? 12.391 6.704 -5.802 1.00 87.69 94 ALA A N 1
ATOM 723 C CA . ALA A 1 94 ? 11.281 6.693 -4.852 1.00 87.69 94 AL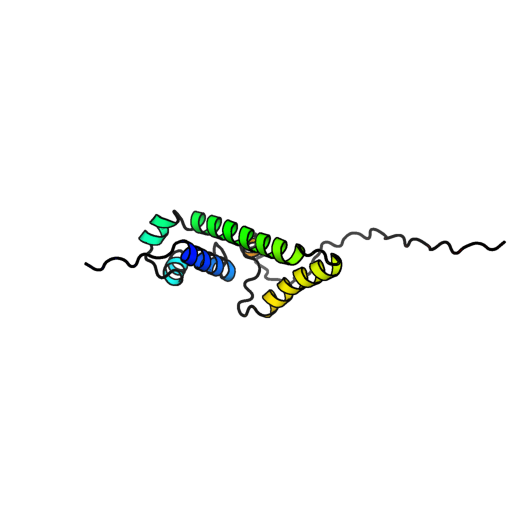A A CA 1
ATOM 724 C C . ALA A 1 94 ? 11.763 6.633 -3.392 1.00 87.69 94 ALA A C 1
ATOM 726 O O . ALA A 1 94 ? 11.265 7.380 -2.551 1.00 87.69 94 ALA A O 1
ATOM 727 N N . ALA A 1 95 ? 12.760 5.796 -3.090 1.00 86.38 95 ALA A N 1
ATOM 728 C CA . ALA A 1 95 ? 13.322 5.671 -1.747 1.00 86.38 95 ALA A CA 1
ATOM 729 C C . ALA A 1 95 ? 14.111 6.913 -1.298 1.00 86.38 95 ALA A C 1
ATOM 731 O O . ALA A 1 95 ? 14.114 7.237 -0.112 1.00 86.38 95 ALA A O 1
ATOM 732 N N . LEU A 1 96 ? 14.789 7.603 -2.218 1.00 88.56 96 LEU A N 1
ATOM 733 C CA . LEU A 1 96 ? 15.530 8.832 -1.921 1.00 88.56 96 LEU A CA 1
ATOM 734 C C . LEU A 1 96 ? 14.606 10.040 -1.740 1.00 88.56 96 LEU A C 1
ATOM 736 O O . LEU A 1 96 ? 14.952 10.957 -0.998 1.00 88.56 96 LEU A O 1
ATOM 740 N N . THR A 1 97 ? 13.444 10.033 -2.394 1.00 88.50 97 THR A N 1
ATOM 741 C CA . THR A 1 97 ? 12.444 11.106 -2.293 1.00 88.50 97 THR A CA 1
ATOM 742 C C . THR A 1 97 ? 11.416 10.903 -1.183 1.00 88.50 97 THR A C 1
ATOM 744 O O . THR A 1 97 ? 10.653 11.824 -0.912 1.00 88.50 97 THR A O 1
ATOM 747 N N . ASP A 1 98 ? 11.376 9.731 -0.542 1.00 84.00 98 ASP A N 1
ATOM 748 C CA . ASP A 1 98 ? 10.467 9.457 0.575 1.00 84.00 98 ASP A CA 1
ATOM 749 C C . ASP A 1 98 ? 11.011 10.075 1.881 1.00 84.00 98 ASP A C 1
ATOM 751 O O . ASP A 1 98 ? 11.984 9.553 2.443 1.00 84.00 98 ASP A O 1
ATOM 755 N N . PRO A 1 99 ? 10.403 11.161 2.404 1.00 81.00 99 PRO A N 1
ATOM 756 C CA . PRO A 1 99 ? 10.876 11.815 3.623 1.00 81.00 99 PRO A CA 1
ATOM 757 C C . PRO A 1 99 ? 10.757 10.913 4.859 1.00 81.00 99 PRO A C 1
ATOM 759 O O . PRO A 1 99 ? 11.566 11.026 5.778 1.00 81.00 99 PRO A O 1
ATOM 762 N N . GLU A 1 100 ? 9.795 9.989 4.859 1.00 78.94 100 GLU A N 1
ATOM 763 C CA . GLU A 1 100 ? 9.522 9.082 5.976 1.00 78.94 100 GLU A CA 1
ATOM 764 C C . GLU A 1 100 ? 10.377 7.808 5.907 1.00 78.94 100 GLU A C 1
ATOM 766 O O . GLU A 1 100 ? 10.400 7.028 6.857 1.00 78.94 100 GLU A O 1
ATOM 771 N N . ARG A 1 101 ? 11.095 7.586 4.792 1.00 77.69 101 ARG A N 1
ATOM 772 C CA . ARG A 1 101 ? 11.901 6.378 4.529 1.00 77.69 101 ARG A CA 1
ATOM 773 C C . ARG A 1 101 ? 11.123 5.088 4.824 1.00 77.69 101 ARG A C 1
ATOM 775 O O . ARG A 1 101 ? 11.674 4.127 5.359 1.00 77.69 101 ARG A O 1
ATOM 782 N N . SER A 1 102 ? 9.850 5.060 4.434 1.00 76.31 102 SER A N 1
ATOM 783 C CA . SER A 1 102 ? 8.858 4.035 4.786 1.00 76.31 102 SER A CA 1
ATOM 784 C C . SER A 1 102 ? 9.170 2.652 4.200 1.00 76.31 102 SER A C 1
ATOM 786 O O . SER A 1 102 ? 8.549 1.659 4.568 1.00 76.31 102 SER A O 1
ATOM 788 N N . GLY A 1 103 ? 10.110 2.571 3.253 1.00 80.81 103 GLY A N 1
ATOM 789 C CA . GLY A 1 103 ? 10.557 1.313 2.663 1.00 80.81 103 GLY A CA 1
ATOM 790 C C . GLY A 1 103 ? 9.442 0.557 1.934 1.00 80.81 103 GLY A C 1
ATOM 791 O O . GLY A 1 103 ? 8.494 1.151 1.410 1.00 80.81 103 GLY A O 1
ATOM 792 N N . CYS A 1 104 ? 9.579 -0.768 1.854 1.00 82.94 104 CYS A N 1
ATOM 793 C CA . CYS A 1 104 ? 8.575 -1.660 1.277 1.00 82.94 104 CYS A CA 1
ATOM 794 C C . CYS A 1 104 ? 7.642 -2.192 2.374 1.00 82.94 104 CYS A C 1
ATOM 796 O O . CYS A 1 104 ? 8.098 -2.672 3.417 1.00 82.94 104 C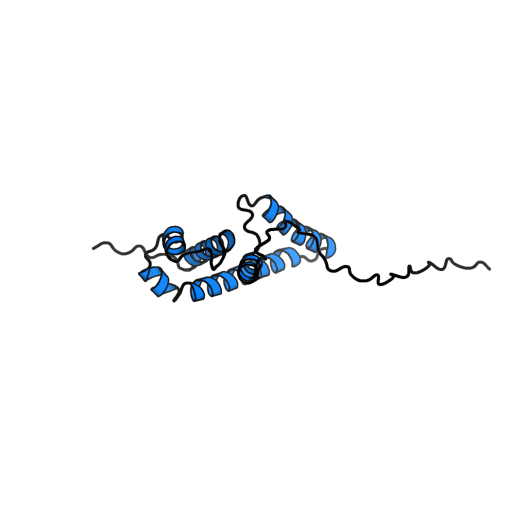YS A O 1
ATOM 798 N N . LEU A 1 105 ? 6.331 -2.167 2.106 1.00 83.06 105 LEU A N 1
ATOM 799 C CA . LEU A 1 105 ? 5.298 -2.649 3.028 1.00 83.06 105 LEU A CA 1
ATOM 800 C C . LEU A 1 105 ? 5.534 -4.113 3.442 1.00 83.06 105 LEU A C 1
ATOM 802 O O . LEU A 1 105 ? 5.398 -4.460 4.615 1.00 83.06 105 LEU A O 1
ATOM 806 N N . VAL A 1 106 ? 5.946 -4.957 2.490 1.00 81.94 106 VAL A N 1
ATOM 807 C CA . VAL A 1 106 ? 6.247 -6.377 2.731 1.00 81.94 106 VAL A CA 1
ATOM 808 C C . VAL A 1 106 ? 7.456 -6.524 3.652 1.00 81.94 106 VAL A C 1
ATOM 810 O O . VAL A 1 106 ? 7.408 -7.281 4.618 1.00 81.94 106 VAL A O 1
ATOM 813 N N . THR A 1 107 ? 8.534 -5.773 3.394 1.00 79.69 107 THR A N 1
ATOM 814 C CA . THR A 1 107 ? 9.738 -5.846 4.232 1.00 79.69 107 THR A CA 1
ATOM 815 C C . THR A 1 107 ? 9.471 -5.378 5.654 1.00 79.69 107 THR A C 1
ATOM 817 O O . THR A 1 107 ? 9.942 -6.022 6.582 1.00 79.69 107 THR A O 1
ATOM 820 N N . HIS A 1 108 ? 8.672 -4.323 5.845 1.00 76.81 108 HIS A N 1
ATOM 821 C CA . HIS A 1 108 ? 8.310 -3.855 7.182 1.00 76.81 108 HIS A CA 1
ATOM 822 C C . HIS A 1 108 ? 7.537 -4.929 7.957 1.00 76.81 108 HIS A C 1
ATOM 824 O O . HIS A 1 108 ? 7.931 -5.270 9.069 1.00 76.81 108 HIS A O 1
ATOM 830 N N . GLY A 1 109 ? 6.526 -5.554 7.339 1.00 74.12 109 GLY A N 1
ATOM 831 C CA . GLY A 1 109 ? 5.755 -6.623 7.985 1.00 74.12 109 GLY A CA 1
ATOM 832 C C . GLY A 1 109 ? 6.573 -7.872 8.344 1.00 74.12 109 GLY A C 1
ATOM 833 O O . GLY A 1 109 ? 6.273 -8.545 9.330 1.00 74.12 109 GLY A O 1
ATOM 834 N N . VAL A 1 110 ? 7.616 -8.190 7.569 1.00 73.06 110 VAL A N 1
ATOM 835 C CA . VAL A 1 110 ? 8.549 -9.285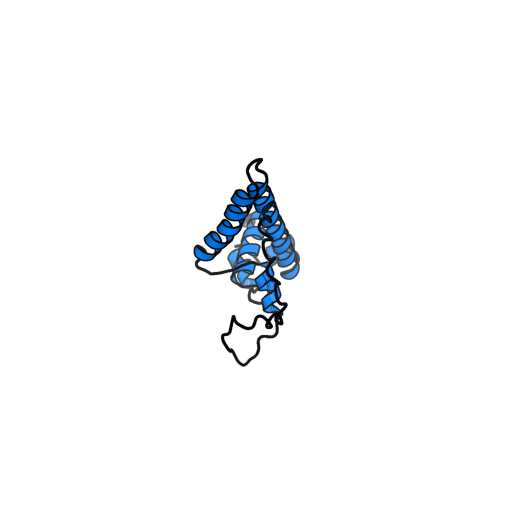 7.888 1.00 73.06 110 VAL A CA 1
ATOM 836 C C . VAL A 1 110 ? 9.509 -8.882 9.007 1.00 73.06 110 VAL A C 1
ATOM 838 O O . VAL A 1 110 ? 9.710 -9.657 9.939 1.00 73.06 110 VAL A O 1
ATOM 841 N N . MET A 1 111 ? 10.081 -7.677 8.941 1.00 75.44 111 MET A N 1
ATOM 842 C CA . MET A 1 111 ? 11.067 -7.197 9.914 1.00 75.44 111 MET A CA 1
ATOM 843 C C . MET A 1 111 ? 10.478 -7.031 11.319 1.00 75.44 111 MET A C 1
ATOM 845 O O . MET A 1 111 ? 11.182 -7.293 12.287 1.00 75.44 111 MET A O 1
ATOM 849 N N . GLU A 1 112 ? 9.189 -6.699 11.446 1.00 72.50 112 GLU A N 1
ATOM 850 C CA . GLU A 1 112 ? 8.483 -6.663 12.740 1.00 72.50 112 GLU A CA 1
ATOM 851 C C . GLU A 1 112 ? 8.461 -8.018 13.468 1.00 72.50 112 GLU A C 1
ATOM 853 O O . GLU A 1 112 ? 8.289 -8.068 14.683 1.00 72.50 112 GLU A O 1
ATOM 858 N N . ARG A 1 113 ? 8.635 -9.126 12.739 1.00 63.19 113 ARG A N 1
ATOM 859 C CA . ARG A 1 113 ? 8.589 -10.492 13.285 1.00 63.19 113 ARG A CA 1
ATOM 860 C C . ARG A 1 113 ? 9.971 -11.077 13.552 1.00 63.19 113 ARG A C 1
ATOM 862 O O . ARG A 1 113 ? 10.066 -12.176 14.098 1.00 63.19 113 ARG A O 1
ATOM 869 N N . VAL A 1 114 ? 11.033 -10.380 13.151 1.00 67.81 114 VAL A N 1
ATOM 870 C CA . VAL A 1 114 ? 12.408 -10.800 13.417 1.00 67.81 114 VAL A CA 1
ATOM 871 C C . VAL A 1 114 ? 12.751 -10.396 14.852 1.00 67.81 114 VAL A C 1
ATOM 873 O O . VAL A 1 114 ? 12.664 -9.211 15.172 1.00 67.81 114 VAL A O 1
ATOM 876 N N . PRO A 1 115 ? 13.154 -11.334 15.731 1.00 58.47 115 PRO A N 1
ATOM 877 C CA . PRO A 1 115 ? 13.667 -10.981 17.048 1.00 58.47 115 PRO A CA 1
ATOM 878 C C . PRO A 1 115 ? 14.859 -10.034 16.884 1.00 58.47 115 PRO A C 1
ATOM 880 O O . PRO A 1 115 ? 15.894 -10.419 16.339 1.00 58.47 115 PRO A O 1
ATOM 883 N N . CYS A 1 116 ? 14.699 -8.783 17.309 1.00 58.31 116 CYS A N 1
ATOM 884 C CA . CYS A 1 116 ? 15.800 -7.832 17.341 1.00 58.31 116 CYS A CA 1
ATOM 885 C C . CYS A 1 116 ? 16.648 -8.140 18.581 1.00 58.31 116 CYS A C 1
ATOM 887 O O . CYS A 1 116 ? 16.109 -8.222 19.686 1.00 58.31 116 CYS A O 1
ATOM 889 N N . ASP A 1 117 ? 17.952 -8.351 18.397 1.00 57.97 117 ASP A N 1
ATOM 890 C CA . ASP A 1 117 ? 18.897 -8.530 19.501 1.00 57.97 117 ASP A CA 1
ATOM 891 C C . ASP A 1 117 ? 18.838 -7.291 20.425 1.00 57.97 117 ASP A C 1
ATOM 893 O O . ASP A 1 117 ? 19.005 -6.167 19.935 1.00 57.97 117 ASP A O 1
ATOM 897 N N . PRO A 1 118 ? 18.579 -7.445 21.743 1.00 48.53 118 PRO A N 1
ATOM 898 C CA . PRO A 1 118 ? 18.542 -6.325 22.684 1.00 48.53 118 PRO A CA 1
ATOM 899 C C . PRO A 1 118 ? 19.857 -5.530 22.736 1.00 48.53 118 PRO A C 1
ATOM 901 O O . PRO A 1 118 ? 19.863 -4.368 23.150 1.00 48.53 118 PRO A O 1
ATOM 904 N N . GLY A 1 119 ? 20.974 -6.126 22.309 1.00 49.31 119 GLY A N 1
ATOM 905 C CA . GLY A 1 119 ? 22.209 -5.409 22.029 1.00 49.31 119 GLY A CA 1
ATOM 906 C C . GLY A 1 119 ? 22.118 -4.736 20.667 1.00 49.31 119 GLY A C 1
ATOM 907 O O . GLY A 1 119 ? 22.567 -5.303 19.679 1.00 49.31 119 GLY A O 1
ATOM 908 N N . GLY A 1 120 ? 21.537 -3.532 20.601 1.00 48.97 120 GLY A N 1
ATOM 909 C CA . GLY A 1 120 ? 21.445 -2.707 19.392 1.00 48.97 120 GLY A CA 1
ATOM 910 C C . GLY A 1 120 ? 22.816 -2.371 18.791 1.00 48.97 120 GLY A C 1
ATOM 911 O O . GLY A 1 120 ? 23.303 -1.244 18.884 1.00 48.97 120 GLY A O 1
ATOM 912 N N . HIS A 1 121 ? 23.449 -3.345 18.148 1.00 40.72 121 HIS A N 1
ATOM 913 C CA . HIS A 1 121 ? 24.647 -3.175 17.360 1.00 40.72 121 HIS A CA 1
ATOM 914 C C . HIS A 1 121 ? 24.203 -2.863 15.942 1.00 40.72 121 HIS A C 1
ATOM 916 O O . HIS A 1 121 ? 23.722 -3.701 15.182 1.00 40.72 121 HIS A O 1
ATOM 922 N N . ARG A 1 122 ? 24.353 -1.584 15.610 1.00 50.53 122 ARG A N 1
ATOM 923 C CA . A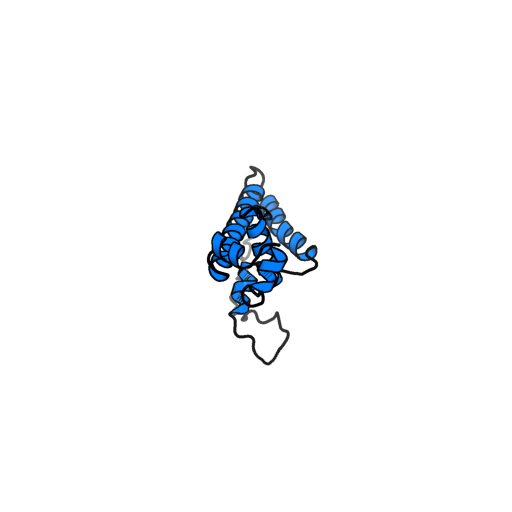RG A 1 122 ? 24.310 -1.072 14.251 1.00 50.53 122 ARG A CA 1
ATOM 924 C C . ARG A 1 122 ? 25.341 -1.836 13.412 1.00 50.53 122 ARG A C 1
ATOM 926 O O . ARG A 1 122 ? 26.497 -1.440 13.340 1.00 50.53 122 ARG A O 1
ATOM 933 N N . THR A 1 123 ? 24.907 -2.886 12.733 1.00 38.62 123 THR A N 1
ATOM 934 C CA . THR A 1 123 ? 25.615 -3.420 11.571 1.00 38.62 123 THR A CA 1
ATOM 935 C C . THR A 1 123 ? 24.603 -3.962 10.579 1.00 38.62 123 THR A C 1
ATOM 937 O O . THR A 1 123 ? 24.294 -5.147 10.520 1.00 38.62 123 THR A O 1
ATOM 940 N N . ALA A 1 124 ? 24.188 -3.078 9.674 1.00 45.69 124 ALA A N 1
ATOM 941 C CA . ALA A 1 124 ? 23.964 -3.460 8.288 1.00 45.69 124 ALA A CA 1
ATOM 942 C C . ALA A 1 124 ? 25.303 -3.933 7.672 1.00 45.69 124 ALA A C 1
ATOM 944 O O . ALA A 1 124 ? 25.835 -3.290 6.779 1.00 45.69 124 ALA A O 1
ATOM 945 N N . ALA A 1 125 ? 25.911 -4.994 8.209 1.00 44.47 125 ALA A N 1
ATOM 946 C CA . ALA A 1 125 ? 27.096 -5.650 7.665 1.00 44.47 125 ALA A CA 1
ATOM 947 C C . ALA A 1 125 ? 27.378 -6.960 8.415 1.00 44.47 125 ALA A C 1
ATOM 949 O O . ALA A 1 125 ? 28.300 -7.059 9.216 1.00 44.47 125 ALA A O 1
ATOM 950 N N . SER A 1 126 ? 26.622 -7.999 8.092 1.00 36.69 126 SER A N 1
ATOM 951 C CA . SER A 1 126 ? 27.174 -9.351 8.026 1.00 36.69 126 SER A CA 1
ATOM 952 C C . SER A 1 126 ? 26.368 -10.137 7.001 1.00 36.69 126 SER A C 1
ATOM 954 O O . SER A 1 126 ? 25.540 -10.990 7.300 1.00 36.69 126 SER A O 1
ATOM 956 N N . ARG A 1 127 ? 26.649 -9.854 5.718 1.00 40.00 127 ARG A N 1
ATOM 957 C CA . ARG A 1 127 ? 26.564 -10.926 4.719 1.00 40.00 127 ARG A CA 1
ATOM 958 C C . ARG A 1 127 ? 27.358 -12.087 5.330 1.00 40.00 127 ARG A C 1
ATOM 960 O O . ARG A 1 127 ? 28.530 -11.848 5.639 1.00 40.00 127 ARG A O 1
ATOM 967 N N . PRO A 1 128 ? 26.794 -13.293 5.525 1.00 41.56 128 PRO A N 1
ATOM 968 C CA . PRO A 1 128 ? 27.649 -14.444 5.749 1.00 41.56 128 PRO A CA 1
ATOM 969 C C . PRO A 1 128 ? 28.647 -14.428 4.598 1.00 41.56 128 PRO A C 1
ATOM 971 O O . PRO A 1 128 ? 28.250 -14.282 3.434 1.00 41.56 128 PRO A O 1
ATOM 974 N N . ALA A 1 129 ? 29.936 -14.424 4.940 1.00 41.44 129 ALA A N 1
ATOM 975 C CA . ALA A 1 129 ? 30.996 -14.524 3.963 1.00 41.44 129 ALA A CA 1
ATOM 976 C C . ALA A 1 129 ? 30.612 -15.685 3.046 1.00 41.44 129 ALA A C 1
ATOM 978 O O . ALA A 1 129 ? 30.520 -16.829 3.489 1.00 41.44 129 ALA A O 1
ATOM 979 N N . ARG A 1 130 ? 30.285 -15.374 1.785 1.00 42.81 130 ARG A N 1
ATOM 980 C CA . ARG A 1 130 ? 30.279 -16.399 0.756 1.00 42.81 130 ARG A CA 1
ATOM 981 C C . ARG A 1 130 ? 31.710 -16.884 0.741 1.00 42.81 130 ARG A C 1
ATOM 983 O O . ARG A 1 130 ? 32.604 -16.152 0.319 1.00 42.81 130 ARG A O 1
ATOM 990 N N . ASP A 1 131 ? 31.875 -18.069 1.304 1.00 41.16 131 ASP A N 1
ATOM 991 C CA . ASP A 1 131 ? 33.078 -18.860 1.234 1.00 41.16 131 ASP A CA 1
ATOM 992 C C . ASP A 1 131 ? 33.628 -18.774 -0.191 1.00 41.16 131 ASP A C 1
ATOM 994 O O . ASP A 1 131 ? 32.864 -18.757 -1.165 1.00 41.16 131 ASP A O 1
ATOM 998 N N . GLY A 1 132 ? 34.940 -18.587 -0.287 1.00 45.38 132 GLY A N 1
ATOM 999 C CA . GLY A 1 132 ? 35.658 -18.202 -1.492 1.00 45.38 132 GLY A CA 1
ATOM 1000 C C . GLY A 1 132 ? 35.557 -19.255 -2.590 1.00 45.38 132 GLY A C 1
ATOM 1001 O O . GLY A 1 132 ? 36.515 -19.971 -2.873 1.00 45.38 132 GLY A O 1
ATOM 1002 N N . GLY A 1 133 ? 34.413 -19.302 -3.269 1.00 39.97 133 GLY A N 1
ATOM 1003 C CA . GLY A 1 133 ? 34.205 -19.977 -4.536 1.00 39.97 133 GLY A CA 1
ATOM 1004 C C . GLY A 1 133 ? 34.994 -19.242 -5.606 1.00 39.97 133 GLY A C 1
ATOM 1005 O O . GLY A 1 133 ? 34.491 -18.336 -6.265 1.00 39.97 133 GLY A O 1
ATOM 1006 N N . ARG A 1 134 ? 36.267 -19.614 -5.715 1.00 45.16 134 ARG A N 1
ATOM 1007 C CA . ARG A 1 134 ? 37.242 -19.217 -6.728 1.00 45.16 134 ARG A CA 1
ATOM 1008 C C . ARG A 1 134 ? 36.583 -19.201 -8.115 1.00 45.16 134 ARG A C 1
ATOM 1010 O O . ARG A 1 134 ? 36.513 -20.228 -8.784 1.00 45.16 134 ARG A O 1
ATOM 1017 N N . LEU A 1 135 ? 36.129 -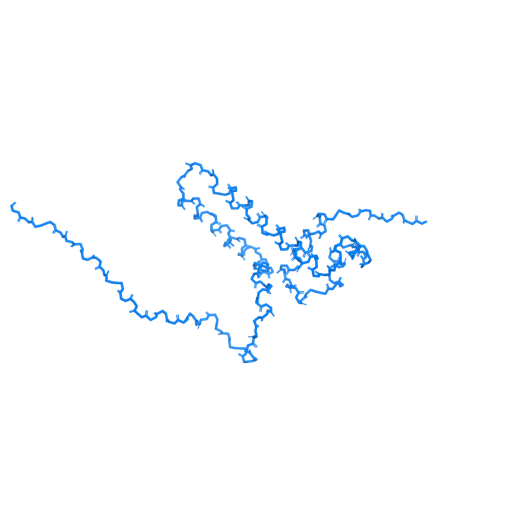18.029 -8.560 1.00 46.41 135 LEU A N 1
ATOM 1018 C CA . LEU A 1 135 ? 35.820 -17.764 -9.963 1.00 46.41 135 LEU A CA 1
ATOM 1019 C C . LEU A 1 135 ? 37.134 -17.922 -10.732 1.00 46.41 135 LEU A C 1
ATOM 1021 O O . LEU A 1 135 ? 37.960 -17.011 -10.796 1.00 46.41 135 LEU A O 1
ATOM 1025 N N . ARG A 1 136 ? 37.365 -19.129 -11.259 1.00 44.56 136 ARG A N 1
ATOM 1026 C CA . ARG A 1 136 ? 38.386 -19.372 -12.275 1.00 44.56 136 ARG A CA 1
ATOM 1027 C C . ARG A 1 136 ? 38.110 -18.395 -13.413 1.00 44.56 136 ARG A C 1
ATOM 1029 O O . ARG A 1 136 ? 37.072 -18.478 -14.062 1.00 44.56 136 ARG A O 1
ATOM 1036 N N . ARG A 1 137 ? 39.037 -17.463 -13.639 1.00 41.38 137 ARG A N 1
ATOM 1037 C CA . ARG A 1 137 ? 39.076 -16.672 -14.870 1.00 41.38 137 ARG A CA 1
ATOM 1038 C C . ARG A 1 137 ? 39.074 -17.648 -16.054 1.00 41.38 137 ARG A C 1
ATOM 1040 O O . ARG A 1 137 ? 39.939 -18.526 -16.066 1.00 41.38 137 ARG A O 1
ATOM 1047 N N . PRO A 1 138 ? 38.183 -17.512 -17.047 1.00 44.03 138 PRO A N 1
ATOM 1048 C CA . PRO A 1 138 ? 38.447 -18.111 -18.341 1.00 44.03 138 PRO A CA 1
ATOM 1049 C C . PRO A 1 138 ? 39.681 -17.404 -18.909 1.00 44.03 138 PRO A C 1
ATOM 1051 O O . PRO A 1 138 ? 39.653 -16.216 -19.226 1.00 44.03 138 PRO A O 1
ATOM 1054 N N . THR A 1 139 ? 40.805 -18.114 -18.956 1.00 48.50 139 THR A N 1
ATOM 1055 C CA . THR A 1 139 ? 41.948 -17.720 -19.776 1.00 48.50 139 THR A CA 1
ATOM 1056 C C . THR A 1 139 ? 41.469 -17.641 -21.218 1.00 48.50 139 THR A C 1
ATOM 1058 O O . THR A 1 139 ? 41.082 -18.655 -21.798 1.00 48.50 139 THR A O 1
ATOM 1061 N N . ALA A 1 140 ? 41.483 -16.435 -21.782 1.00 45.94 140 ALA A N 1
ATOM 1062 C CA . ALA A 1 140 ? 41.401 -16.239 -23.217 1.00 45.94 140 ALA A CA 1
ATOM 1063 C C . ALA A 1 140 ? 42.563 -17.008 -23.865 1.00 45.94 140 ALA A C 1
ATOM 1065 O O . ALA A 1 140 ? 43.727 -16.644 -23.699 1.00 45.94 140 ALA A O 1
ATOM 1066 N N . ALA A 1 141 ? 42.247 -18.099 -24.559 1.00 45.00 141 ALA A N 1
ATOM 1067 C CA . ALA A 1 141 ? 43.156 -18.709 -25.511 1.00 45.00 141 ALA A CA 1
ATOM 1068 C C . ALA A 1 141 ? 43.238 -17.766 -26.719 1.00 45.00 141 ALA A C 1
ATOM 1070 O O . ALA A 1 141 ? 42.304 -17.678 -27.513 1.00 45.00 141 ALA A O 1
ATOM 1071 N N . GLY A 1 142 ? 44.328 -17.002 -26.804 1.00 42.88 142 GLY A N 1
ATOM 1072 C CA . GLY A 1 142 ? 44.703 -16.305 -28.031 1.00 42.88 142 GLY A CA 1
ATOM 1073 C C . GLY A 1 142 ? 45.073 -17.315 -29.128 1.00 42.88 142 GLY A C 1
ATOM 1074 O O . GLY A 1 142 ? 45.530 -18.417 -28.809 1.00 42.88 142 GLY A O 1
ATOM 1075 N N . PRO A 1 143 ? 44.864 -16.973 -30.410 1.00 47.69 143 PRO A N 1
ATOM 1076 C CA . PRO A 1 143 ? 45.055 -17.892 -31.522 1.00 47.69 143 PRO A CA 1
ATOM 1077 C C . PRO A 1 143 ? 46.546 -18.179 -31.729 1.00 47.69 143 PRO A C 1
ATOM 1079 O O . PRO A 1 143 ? 47.365 -17.268 -31.853 1.00 47.69 143 PRO A O 1
ATOM 1082 N N . GLY A 1 144 ? 46.886 -19.468 -31.758 1.00 45.56 144 GLY A N 1
ATOM 1083 C CA . GLY A 1 144 ? 48.200 -19.954 -32.152 1.00 45.56 144 GLY A CA 1
ATOM 1084 C C . GLY A 1 144 ? 48.444 -19.709 -33.638 1.00 45.56 144 GLY A C 1
ATOM 1085 O O . GLY A 1 144 ? 47.612 -20.034 -34.482 1.00 45.56 144 GLY A O 1
ATOM 1086 N N . GLN A 1 145 ? 49.604 -19.129 -33.913 1.00 44.00 145 GLN A N 1
ATOM 1087 C CA . GLN A 1 145 ? 50.187 -18.924 -35.230 1.00 44.00 145 GLN A CA 1
ATOM 1088 C C . GLN A 1 145 ? 50.466 -20.269 -35.923 1.00 44.00 145 GLN A C 1
ATOM 1090 O O . GLN A 1 145 ? 50.977 -21.200 -35.293 1.00 44.00 145 GLN A O 1
ATOM 1095 N N . ARG A 1 146 ? 50.195 -20.331 -37.227 1.00 47.81 146 ARG A N 1
ATOM 1096 C CA . ARG A 1 146 ? 50.961 -21.094 -38.218 1.00 47.81 146 ARG A CA 1
ATOM 1097 C C . ARG A 1 146 ? 51.092 -20.249 -39.472 1.00 47.81 146 ARG A C 1
ATOM 1099 O O . ARG A 1 146 ? 50.114 -19.532 -39.776 1.00 47.81 146 ARG A O 1
#

Organism: NCBI:txid156453

InterPro domains:
  IPR001647 DNA-binding HTH domain, TetR-type [PF00440] (13-56)
  IPR001647 DNA-binding HTH domain, TetR-type [PS50977] (6-66)
  IPR009057 Homedomain-like superfamily [SSF46689] (2-65)
  IPR036271 Tetracyclin repressor-like, C-terminal domain superfamily [SSF48498] (78-132)

pLDDT: mean 79.05, std 20.2, range [36.69, 96.5]

Foldseek 3Di:
DDDPDDADVVVLLQQLLVQCLLQNLVRADLVNSCVSSVHDSVVCCVSQPDSVSSLVSSVVVLVVVLVVLLCVLQVDPDDRVVSVVVNVVVLVVVCVPDPSSSDRSVVRHVVVPDPDDPPPDDDPDDPPPPDPPPPPPPPPPDDDDD

Radius of gyration: 23.34 Å; chains: 1; bounding box: 81×35×61 Å